Protein AF-A0A914P4E9-F1 (afdb_monomer_lite)

Secondary structure (DSSP, 8-state):
--------------SSHHHHHHHHHHHHHHT-----HHHHHHHHHHHHHHHHHHHHHHHHHHHHTTS-HHHHHHHHHHHHH--SHHHHHHHHHHHHTT--------S---GGG--

Organism: Meloidogyne incognita (NCBI:txid6306)

Foldseek 3Di:
DDDDDDDDDDDDDDPPVVVVVVVVVVCVVVVPDPQDPVNVVVVVQVVVFVVLLVVLVVLCVVLCVPDDPLLVVVLVVQCVPDPGSVSSVVSSVCSVVVVRPSDDPDDDPPVVPPD

Sequence (115 aa):
MQKRTSSLKKSNDHPTIQKEDRKAEFYRKVQNIPIQNDHALQLYQHWAEQAFSNLFAVIANQRLRHFSKSVNYEFGECSKRASTVPLHAKCISTLILGKFNGRTFIETVNFSNFI

pLDDT: mean 77.97, std 19.39, range [34.44, 96.19]

Radius of gyration: 29.9 Å; chains: 1; bounding box: 37×39×105 Å

Structure (mmCIF, N/CA/C/O backbone):
data_AF-A0A914P4E9-F1
#
_entry.id   AF-A0A914P4E9-F1
#
loop_
_atom_site.group_PDB
_atom_site.id
_atom_site.type_symbol
_atom_site.label_atom_id
_atom_site.label_alt_id
_atom_site.label_comp_id
_atom_site.label_asym_id
_atom_site.label_entity_id
_atom_site.label_seq_id
_atom_site.pdbx_PDB_ins_code
_atom_site.Cartn_x
_atom_site.Cartn_y
_atom_site.Cartn_z
_atom_site.occupancy
_atom_site.B_iso_or_equiv
_atom_site.auth_seq_id
_atom_site.auth_comp_id
_atom_site.auth_asym_id
_atom_site.auth_atom_id
_atom_site.pdbx_PDB_model_num
ATOM 1 N N . MET A 1 1 ? -14.225 20.668 -81.401 1.00 34.44 1 MET A N 1
ATOM 2 C CA . MET A 1 1 ? -12.808 20.354 -81.700 1.00 34.44 1 MET A CA 1
ATOM 3 C C . MET A 1 1 ? -11.940 21.276 -80.845 1.00 34.44 1 MET A C 1
ATOM 5 O O . MET A 1 1 ? -12.135 22.474 -80.930 1.00 34.44 1 MET A O 1
ATOM 9 N N . GLN A 1 2 ? -11.326 20.786 -79.758 1.00 42.78 2 GLN A N 1
ATOM 10 C CA . GLN A 1 2 ? -9.946 20.250 -79.679 1.00 42.78 2 GLN A CA 1
ATOM 11 C C . GLN A 1 2 ? -8.912 21.384 -79.863 1.00 42.78 2 GLN A C 1
ATOM 13 O O . GLN A 1 2 ? -9.006 22.110 -80.834 1.00 42.78 2 GLN A O 1
ATOM 18 N N . LYS A 1 3 ? -7.919 21.659 -79.011 1.00 45.44 3 LYS A N 1
ATOM 19 C CA . LYS A 1 3 ? -7.150 20.916 -77.997 1.00 45.44 3 LYS A CA 1
ATOM 20 C C . LYS A 1 3 ? -6.436 22.002 -77.162 1.00 45.44 3 LYS A C 1
ATOM 22 O O . LYS A 1 3 ? -5.960 22.969 -77.753 1.00 45.44 3 LYS A O 1
ATOM 27 N N . ARG A 1 4 ? -6.268 21.852 -75.846 1.00 38.00 4 ARG A N 1
ATOM 28 C CA . ARG A 1 4 ? -5.134 22.497 -75.162 1.00 38.00 4 ARG A CA 1
ATOM 29 C C . ARG A 1 4 ? -4.528 21.545 -74.142 1.00 38.00 4 ARG A C 1
ATOM 31 O O . ARG A 1 4 ? -5.220 20.856 -73.404 1.00 38.00 4 ARG A O 1
ATOM 38 N N . THR A 1 5 ? -3.222 21.445 -74.270 1.00 44.50 5 THR A N 1
ATOM 39 C CA . THR A 1 5 ? -2.300 20.447 -73.758 1.00 44.50 5 THR A CA 1
ATOM 40 C C . THR A 1 5 ? -1.923 20.701 -72.302 1.00 44.50 5 THR A C 1
ATOM 42 O O . THR A 1 5 ? -1.734 21.842 -71.897 1.00 44.50 5 THR A O 1
ATOM 45 N N . SER A 1 6 ? -1.803 19.595 -71.566 1.00 50.91 6 SER A N 1
ATOM 46 C CA . SER A 1 6 ? -0.907 19.312 -70.434 1.00 50.91 6 SER A CA 1
ATOM 47 C C . SER A 1 6 ? -0.072 20.457 -69.839 1.00 50.91 6 SER A C 1
ATOM 49 O O . SER A 1 6 ? 0.814 20.982 -70.510 1.00 50.91 6 SER A O 1
ATOM 51 N N . SER A 1 7 ? -0.177 20.651 -68.520 1.00 35.28 7 SER A N 1
ATOM 52 C CA . SER A 1 7 ? 1.014 20.637 -67.658 1.00 35.28 7 SER A CA 1
ATOM 53 C C . SER A 1 7 ? 0.650 20.372 -66.192 1.00 35.28 7 SER A C 1
ATOM 55 O O . SER A 1 7 ? -0.198 21.046 -65.614 1.00 35.28 7 SER A O 1
ATOM 57 N N . LEU A 1 8 ? 1.296 19.356 -65.617 1.00 48.25 8 LEU A N 1
ATOM 58 C CA . LEU A 1 8 ? 1.405 19.094 -64.180 1.00 48.25 8 LEU A CA 1
ATOM 59 C C . LEU A 1 8 ? 2.204 20.205 -63.471 1.00 48.25 8 LEU A C 1
ATOM 61 O O . LEU A 1 8 ? 3.010 20.865 -64.121 1.00 48.25 8 LEU A O 1
ATOM 65 N N . LYS A 1 9 ? 2.105 20.203 -62.124 1.00 42.97 9 LYS A N 1
ATOM 66 C CA . LYS A 1 9 ? 2.985 20.794 -61.074 1.00 42.97 9 LYS A CA 1
ATOM 67 C C . LYS A 1 9 ? 2.480 22.118 -60.467 1.00 42.97 9 LYS A C 1
ATOM 69 O O . LYS A 1 9 ? 2.120 23.022 -61.196 1.00 42.97 9 LYS A O 1
ATOM 74 N N . LYS A 1 10 ? 2.485 22.330 -59.143 1.00 37.12 10 LYS A N 1
ATOM 75 C CA . LYS A 1 10 ? 2.992 21.559 -57.987 1.00 37.12 10 LYS A CA 1
ATOM 76 C C . LYS A 1 10 ? 2.475 22.227 -56.701 1.00 37.12 10 LYS A C 1
ATOM 78 O O . LYS A 1 10 ? 2.443 23.446 -56.647 1.00 37.12 10 LYS A O 1
ATOM 83 N N . SER A 1 11 ? 2.176 21.400 -55.695 1.00 48.25 11 SER A N 1
ATOM 84 C CA . SER A 1 11 ? 2.389 21.613 -54.251 1.00 48.25 11 SER A CA 1
ATOM 85 C C . SER A 1 11 ? 2.111 22.999 -53.676 1.00 48.25 11 SER A C 1
ATOM 87 O O . SER A 1 11 ? 2.970 23.868 -53.750 1.00 48.25 11 SER A O 1
ATOM 89 N N . ASN A 1 12 ? 1.032 23.103 -52.909 1.00 48.09 12 ASN A N 1
ATOM 90 C CA . ASN A 1 12 ? 1.022 23.929 -51.709 1.00 48.09 12 ASN A CA 1
ATOM 91 C C . ASN A 1 12 ? 0.300 23.150 -50.615 1.00 48.09 12 ASN A C 1
ATOM 93 O O . ASN A 1 12 ? -0.888 23.349 -50.398 1.00 48.09 12 ASN A O 1
ATOM 97 N N . ASP A 1 13 ? 1.025 22.245 -49.958 1.00 52.00 13 ASP A N 1
ATOM 98 C CA . ASP A 1 13 ? 0.611 21.764 -48.650 1.00 52.00 13 ASP A CA 1
ATOM 99 C C . ASP A 1 13 ? 1.815 21.661 -47.702 1.00 52.00 13 ASP A C 1
ATOM 101 O O . ASP A 1 13 ? 2.826 21.023 -47.993 1.00 52.00 13 ASP A O 1
ATOM 105 N N . HIS A 1 14 ? 1.627 22.289 -46.542 1.00 48.94 14 HIS A N 1
ATOM 106 C CA . HIS A 1 14 ? 2.068 21.827 -45.228 1.00 48.94 14 HIS A CA 1
ATOM 107 C C . HIS A 1 14 ? 3.504 22.104 -44.696 1.00 48.94 14 HIS A C 1
ATOM 109 O O . HIS A 1 14 ? 4.420 21.297 -44.851 1.00 48.94 14 HIS A O 1
ATOM 115 N N . PRO A 1 15 ? 3.679 23.178 -43.887 1.00 52.88 15 PRO A N 1
ATOM 116 C CA . PRO A 1 15 ? 4.841 23.384 -43.005 1.00 52.88 15 PRO A CA 1
ATOM 117 C C . PRO A 1 15 ? 4.857 22.499 -41.735 1.00 52.88 15 PRO A C 1
ATOM 119 O O . PRO A 1 15 ? 5.820 22.539 -40.967 1.00 52.88 15 PRO A O 1
ATOM 122 N N . THR A 1 16 ? 3.794 21.739 -41.465 1.00 55.91 16 THR A N 1
ATOM 123 C CA . THR A 1 16 ? 3.553 21.034 -40.187 1.00 55.91 16 THR A CA 1
ATOM 124 C C . THR A 1 16 ? 4.079 19.595 -40.160 1.00 55.91 16 THR A C 1
ATOM 126 O O . THR A 1 16 ? 4.676 19.213 -39.155 1.00 55.91 16 THR A O 1
ATOM 129 N N . ILE A 1 17 ? 4.000 18.844 -41.271 1.00 59.66 17 ILE A N 1
ATOM 130 C CA . ILE A 1 17 ? 4.462 17.435 -41.350 1.00 59.66 17 ILE A CA 1
ATOM 131 C C . ILE A 1 17 ? 5.944 17.293 -40.977 1.00 59.66 17 ILE A C 1
ATOM 133 O O . ILE A 1 17 ? 6.307 16.493 -40.120 1.00 59.66 17 ILE A O 1
ATOM 137 N N . GLN A 1 18 ? 6.818 18.149 -41.518 1.00 63.09 18 GLN A N 1
ATOM 138 C CA . GLN A 1 18 ? 8.265 18.021 -41.285 1.00 63.09 18 GLN A CA 1
ATOM 139 C C . GLN A 1 18 ? 8.690 18.231 -39.823 1.00 63.09 18 GLN A C 1
ATOM 141 O O . GLN A 1 18 ? 9.784 17.829 -39.422 1.00 63.09 18 GLN A O 1
ATOM 146 N N . LYS A 1 19 ? 7.878 18.928 -39.024 1.00 71.56 19 LYS A N 1
ATOM 147 C CA . LYS A 1 19 ? 8.184 19.204 -37.614 1.00 71.56 19 LYS A CA 1
ATOM 148 C C . LYS A 1 19 ? 7.771 18.031 -36.725 1.00 71.56 19 LYS A C 1
ATOM 150 O O . LYS A 1 19 ? 8.436 17.770 -35.723 1.00 71.56 19 LYS A O 1
ATOM 155 N N . GLU A 1 20 ? 6.702 17.342 -37.104 1.00 76.19 20 GLU A N 1
ATOM 156 C CA . GLU A 1 20 ? 6.195 16.149 -36.430 1.00 76.19 20 GLU A CA 1
ATOM 157 C C . GLU A 1 20 ? 7.091 14.940 -36.702 1.00 76.19 20 GLU A C 1
ATOM 159 O O . GLU A 1 20 ? 7.472 14.258 -35.752 1.00 76.19 20 GLU A O 1
ATOM 164 N N . ASP A 1 21 ? 7.567 14.767 -37.937 1.00 79.62 21 ASP A N 1
ATOM 165 C CA . ASP A 1 21 ? 8.486 13.678 -38.299 1.00 79.62 21 ASP A CA 1
ATOM 166 C C . ASP A 1 21 ? 9.815 13.755 -37.534 1.00 79.62 21 ASP A C 1
ATOM 168 O O . ASP A 1 21 ? 10.288 12.763 -36.978 1.00 79.62 21 ASP A O 1
ATOM 172 N N . ARG A 1 22 ? 10.399 14.957 -37.417 1.00 81.88 22 ARG A N 1
ATOM 173 C CA . ARG A 1 22 ? 11.636 15.162 -36.642 1.00 81.88 22 ARG A CA 1
ATOM 174 C C . ARG A 1 22 ? 11.442 14.914 -35.149 1.00 81.88 22 ARG A C 1
ATOM 176 O O . ARG A 1 22 ? 12.351 14.413 -34.490 1.00 81.88 22 ARG A O 1
ATOM 183 N N . LYS A 1 23 ? 10.270 15.262 -34.605 1.00 84.56 23 LYS A N 1
ATOM 18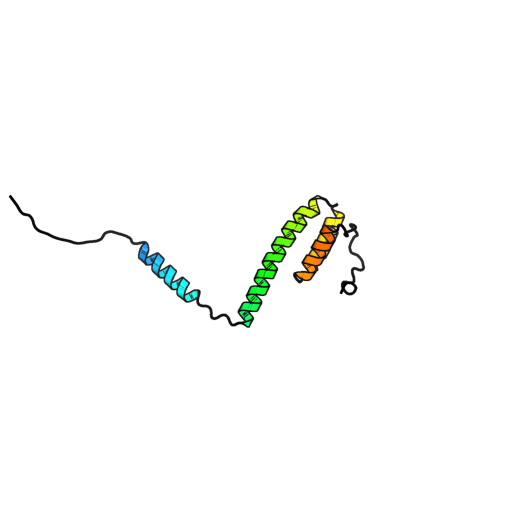4 C CA . LYS A 1 23 ? 9.919 14.932 -33.219 1.00 84.56 23 LYS A CA 1
ATOM 185 C C . LYS A 1 23 ? 9.791 13.422 -33.048 1.00 84.56 23 LYS A C 1
ATOM 187 O O . LYS A 1 23 ? 10.396 12.878 -32.132 1.00 84.56 23 LYS A O 1
ATOM 192 N N . ALA A 1 24 ? 9.062 12.748 -33.933 1.00 81.94 24 ALA A N 1
ATOM 193 C CA . ALA A 1 24 ? 8.885 11.301 -33.884 1.00 81.94 24 ALA A CA 1
ATOM 194 C C . ALA A 1 24 ? 10.229 10.560 -33.979 1.00 81.94 24 ALA A C 1
ATOM 196 O O . ALA A 1 24 ? 10.479 9.631 -33.213 1.00 81.94 24 ALA A O 1
ATOM 197 N N . GLU A 1 25 ? 11.135 11.011 -34.851 1.00 84.25 25 GLU A N 1
ATOM 198 C CA . GLU A 1 25 ? 12.480 10.444 -34.968 1.00 84.25 25 GLU A CA 1
ATOM 199 C C . GLU A 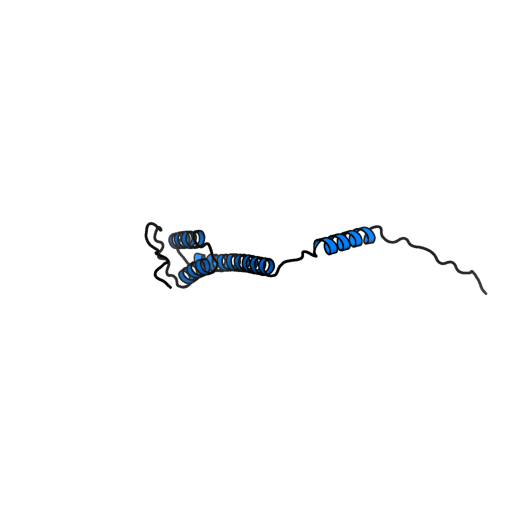1 25 ? 13.331 10.685 -33.713 1.00 84.25 25 GLU A C 1
ATOM 201 O O . GLU A 1 25 ? 14.021 9.772 -33.252 1.00 84.25 25 GLU A O 1
ATOM 206 N N . PHE A 1 26 ? 13.262 11.884 -33.126 1.00 83.81 26 PHE A N 1
ATOM 207 C CA . PHE A 1 26 ? 13.933 12.184 -31.863 1.00 83.81 26 PHE A CA 1
ATOM 208 C C . PHE A 1 26 ? 13.445 11.255 -30.746 1.00 83.81 26 PHE A C 1
ATOM 210 O O . PHE A 1 26 ? 14.267 10.593 -30.115 1.00 83.81 26 PHE A O 1
ATOM 217 N N . TYR A 1 27 ? 12.126 11.133 -30.560 1.00 79.56 27 TYR A N 1
ATOM 218 C CA . TYR A 1 27 ? 11.537 10.242 -29.555 1.00 79.56 27 TYR A CA 1
ATOM 219 C C . TYR A 1 27 ? 11.912 8.780 -29.790 1.00 79.56 27 TYR A C 1
ATOM 221 O O . TYR A 1 27 ? 12.310 8.100 -28.850 1.00 79.56 27 TYR A O 1
ATOM 229 N N . ARG A 1 28 ? 11.908 8.317 -31.043 1.00 77.75 28 ARG A N 1
ATOM 230 C CA . ARG A 1 28 ? 12.347 6.961 -31.393 1.00 77.75 28 ARG A CA 1
ATOM 231 C C . ARG A 1 28 ? 13.808 6.698 -31.013 1.00 77.75 28 ARG A C 1
ATOM 233 O O . ARG A 1 28 ? 14.121 5.599 -30.564 1.00 77.75 28 ARG A O 1
ATOM 240 N N . LYS A 1 29 ? 14.698 7.685 -31.177 1.00 76.25 29 LYS A N 1
ATOM 241 C CA . LYS A 1 29 ? 16.113 7.571 -30.780 1.00 76.25 29 LYS A CA 1
ATOM 242 C C . LYS A 1 29 ? 16.288 7.572 -29.261 1.00 76.25 29 LYS A C 1
ATOM 244 O O . LYS A 1 29 ? 17.080 6.782 -28.762 1.00 76.25 29 LYS A O 1
ATOM 249 N N . VAL A 1 30 ? 15.548 8.406 -28.526 1.00 77.12 30 VAL A N 1
ATOM 250 C CA . VAL A 1 30 ? 15.674 8.482 -27.055 1.00 77.12 30 VAL A CA 1
ATOM 251 C C . VAL A 1 30 ? 14.911 7.384 -26.306 1.00 77.12 30 VAL A C 1
ATOM 253 O O . VAL A 1 30 ? 15.204 7.130 -25.145 1.00 77.12 30 VAL A O 1
ATOM 256 N N . GLN A 1 31 ? 13.956 6.709 -26.952 1.00 70.31 31 GLN A N 1
ATOM 257 C CA . GLN A 1 31 ? 13.166 5.633 -26.344 1.00 70.31 31 GLN A CA 1
ATOM 258 C C . GLN A 1 31 ? 13.900 4.282 -26.316 1.00 70.31 31 GLN A C 1
ATOM 260 O O . GLN A 1 31 ? 13.486 3.376 -25.595 1.00 70.31 31 GLN A O 1
ATOM 265 N N . ASN A 1 32 ? 14.999 4.130 -27.062 1.00 68.31 32 ASN A N 1
ATOM 266 C CA . ASN A 1 32 ? 15.776 2.894 -27.074 1.00 68.31 32 ASN A CA 1
ATOM 267 C C . ASN A 1 32 ? 16.810 2.893 -25.936 1.00 68.31 32 ASN A C 1
ATOM 269 O O . ASN A 1 32 ? 18.004 3.092 -26.153 1.00 68.31 32 ASN A O 1
ATOM 273 N N . ILE A 1 33 ? 16.325 2.723 -24.706 1.00 72.50 33 ILE A N 1
ATOM 274 C CA . ILE A 1 33 ? 17.162 2.611 -23.508 1.00 72.50 33 ILE A CA 1
ATOM 275 C C . ILE A 1 33 ? 17.483 1.122 -23.313 1.00 72.50 33 ILE A C 1
ATOM 277 O O . ILE A 1 33 ? 16.556 0.344 -23.085 1.00 72.50 33 ILE A O 1
ATOM 281 N N . PRO A 1 34 ? 18.752 0.685 -23.406 1.00 74.06 34 PRO A N 1
ATOM 282 C CA . PRO A 1 34 ? 19.110 -0.699 -23.121 1.00 74.06 34 PRO A CA 1
ATOM 283 C C . PRO A 1 34 ? 18.967 -0.958 -21.615 1.00 74.06 34 PRO A C 1
ATOM 285 O O . PRO A 1 34 ? 19.853 -0.633 -20.827 1.00 74.06 34 PRO A O 1
ATOM 288 N N . ILE A 1 35 ? 17.824 -1.511 -21.206 1.00 75.62 35 ILE A N 1
ATOM 289 C CA . ILE A 1 35 ? 17.552 -1.890 -19.817 1.00 75.62 35 ILE A CA 1
ATOM 290 C C . ILE A 1 35 ? 18.135 -3.289 -19.583 1.00 75.62 35 ILE A C 1
ATOM 292 O O . ILE A 1 35 ? 17.762 -4.240 -20.269 1.00 75.62 35 ILE A O 1
ATOM 296 N N . GLN A 1 36 ? 19.052 -3.421 -18.622 1.00 84.19 36 GLN A N 1
ATOM 297 C CA . GLN A 1 36 ? 19.530 -4.732 -18.173 1.00 84.19 36 GLN A CA 1
ATOM 298 C C . GLN A 1 36 ? 18.428 -5.474 -17.396 1.00 84.19 36 GLN A C 1
ATOM 300 O O . GLN A 1 36 ? 17.528 -4.856 -16.830 1.00 84.19 36 GLN A O 1
ATOM 305 N N . ASN A 1 37 ? 18.467 -6.810 -17.376 1.00 84.56 37 ASN A N 1
ATOM 306 C CA . ASN A 1 37 ? 17.393 -7.626 -16.788 1.00 84.56 37 ASN A CA 1
ATOM 307 C C . ASN A 1 37 ? 17.124 -7.309 -15.302 1.00 84.56 37 ASN A C 1
ATOM 309 O O . ASN A 1 37 ? 15.979 -7.350 -14.857 1.00 84.56 37 ASN A O 1
ATOM 313 N N . ASP A 1 38 ? 18.161 -6.971 -14.538 1.00 86.12 38 ASP A N 1
ATOM 314 C CA . ASP A 1 38 ? 18.072 -6.554 -13.136 1.00 86.12 38 ASP A CA 1
ATOM 315 C C . ASP A 1 38 ? 17.390 -5.185 -12.982 1.00 86.12 38 ASP A C 1
ATOM 317 O O . ASP A 1 38 ? 16.516 -5.016 -12.132 1.00 86.12 38 ASP A O 1
ATOM 321 N N . HIS A 1 39 ? 17.720 -4.225 -13.847 1.00 86.94 39 HIS A N 1
ATOM 322 C CA . HIS A 1 39 ? 17.068 -2.917 -13.891 1.00 86.94 39 HIS A CA 1
ATOM 323 C C . HIS A 1 39 ? 15.596 -3.030 -14.302 1.00 86.94 39 HIS A C 1
ATOM 325 O O . HIS A 1 39 ? 14.748 -2.325 -13.756 1.00 86.94 39 HIS A O 1
ATOM 331 N N . ALA A 1 40 ? 15.268 -3.945 -15.220 1.00 87.88 40 ALA A N 1
ATOM 332 C CA . ALA A 1 40 ? 13.886 -4.221 -15.605 1.00 87.88 40 ALA A CA 1
ATOM 333 C C . ALA A 1 40 ? 13.079 -4.789 -14.427 1.00 87.88 40 ALA A C 1
ATOM 335 O O . ALA A 1 40 ? 11.933 -4.388 -14.214 1.00 87.88 40 ALA A O 1
ATOM 336 N N . LEU A 1 41 ? 13.686 -5.675 -13.631 1.00 91.62 41 LEU A N 1
ATOM 337 C CA . LEU A 1 41 ? 13.057 -6.237 -12.437 1.00 91.62 41 LEU A CA 1
ATOM 338 C C . LEU A 1 41 ? 12.820 -5.176 -11.355 1.00 91.62 41 LEU A C 1
ATOM 340 O O . LEU A 1 41 ? 11.719 -5.109 -10.813 1.00 91.62 41 LEU A O 1
ATOM 344 N N . GLN A 1 42 ? 13.813 -4.332 -11.069 1.00 90.81 42 GLN A N 1
ATOM 345 C CA . GLN A 1 42 ? 13.668 -3.234 -10.104 1.00 90.81 42 GLN A CA 1
ATOM 346 C C . GLN A 1 42 ? 12.578 -2.255 -10.540 1.00 90.81 42 GLN A C 1
ATOM 348 O O . GLN A 1 42 ? 11.728 -1.862 -9.745 1.00 90.81 42 GLN A O 1
ATOM 353 N N . LEU A 1 43 ? 12.556 -1.906 -11.829 1.00 91.69 43 LEU A N 1
ATOM 354 C CA . LEU A 1 43 ? 11.526 -1.042 -12.386 1.00 91.69 43 LEU A CA 1
ATOM 355 C C . LEU A 1 43 ? 10.136 -1.666 -12.218 1.00 91.69 43 LEU A C 1
ATOM 357 O O . LEU A 1 43 ? 9.221 -1.001 -11.739 1.00 91.69 43 LEU A O 1
ATOM 361 N N . TYR A 1 44 ? 9.984 -2.947 -12.560 1.00 91.50 44 TYR A N 1
ATOM 362 C CA . TYR A 1 44 ? 8.734 -3.676 -12.358 1.00 91.50 44 TYR A CA 1
ATOM 363 C C . TYR A 1 44 ? 8.290 -3.662 -10.889 1.00 91.50 44 TYR A C 1
ATOM 365 O O . TYR A 1 44 ? 7.131 -3.357 -10.606 1.00 91.50 44 TYR A O 1
ATOM 373 N N . GLN A 1 45 ? 9.206 -3.943 -9.958 1.00 91.75 45 GLN A N 1
ATOM 374 C CA . GLN A 1 45 ? 8.925 -3.905 -8.523 1.00 91.75 45 GLN A CA 1
ATOM 375 C C . GLN A 1 45 ? 8.440 -2.519 -8.090 1.00 91.75 45 GLN A C 1
ATOM 377 O O . GLN A 1 45 ? 7.381 -2.419 -7.479 1.00 91.75 45 GLN A O 1
ATOM 382 N N . HIS A 1 46 ? 9.128 -1.449 -8.488 1.00 91.69 46 HIS A N 1
ATOM 383 C CA . HIS A 1 46 ? 8.727 -0.085 -8.146 1.00 91.69 46 HIS A CA 1
ATOM 384 C C . HIS A 1 46 ? 7.343 0.292 -8.680 1.00 91.69 46 HIS A C 1
ATOM 386 O O . HIS A 1 46 ? 6.528 0.851 -7.945 1.00 91.69 46 HIS A O 1
ATOM 392 N N . TRP A 1 47 ? 7.042 -0.031 -9.940 1.00 93.19 47 TRP A N 1
ATOM 393 C CA . TRP A 1 47 ? 5.718 0.241 -10.504 1.00 93.19 47 TRP A CA 1
ATOM 394 C C . TRP A 1 47 ? 4.621 -0.560 -9.802 1.00 93.19 47 TRP A C 1
ATOM 396 O O . TRP A 1 47 ? 3.542 -0.023 -9.538 1.00 93.19 47 TRP A O 1
ATOM 406 N N . ALA A 1 48 ? 4.893 -1.818 -9.452 1.00 93.56 48 ALA A N 1
ATOM 407 C CA . ALA A 1 48 ? 3.966 -2.627 -8.673 1.00 93.56 48 ALA A CA 1
ATOM 408 C C . ALA A 1 48 ? 3.726 -2.016 -7.281 1.00 93.56 48 ALA A C 1
ATOM 410 O O . ALA A 1 48 ? 2.576 -1.850 -6.872 1.00 93.56 48 ALA A O 1
ATOM 411 N N . GLU A 1 49 ? 4.784 -1.615 -6.573 1.00 90.75 49 GLU A N 1
ATOM 412 C CA . GLU A 1 49 ? 4.690 -0.969 -5.259 1.00 90.75 49 GLU A CA 1
ATOM 413 C C . GLU A 1 49 ? 3.858 0.317 -5.296 1.00 90.75 49 GLU A C 1
ATOM 415 O O . GLU A 1 49 ? 2.996 0.525 -4.435 1.00 90.75 49 GLU A O 1
ATOM 420 N N . GLN A 1 50 ? 4.046 1.151 -6.319 1.00 91.81 50 GLN A N 1
ATOM 421 C CA . GLN A 1 50 ? 3.257 2.367 -6.522 1.00 91.81 50 GLN A CA 1
ATOM 422 C C . GLN A 1 50 ? 1.780 2.060 -6.795 1.00 91.81 50 GLN A C 1
ATOM 424 O O . GLN A 1 50 ? 0.895 2.666 -6.184 1.00 91.81 50 GLN A O 1
ATOM 429 N N . ALA A 1 51 ? 1.501 1.099 -7.680 1.00 95.25 51 ALA A N 1
ATOM 430 C CA . ALA A 1 51 ? 0.136 0.697 -8.006 1.00 95.25 51 ALA A CA 1
ATOM 431 C C . ALA A 1 51 ? -0.611 0.177 -6.767 1.00 95.25 51 ALA A C 1
ATOM 433 O O . ALA A 1 51 ? -1.738 0.603 -6.498 1.00 95.25 51 ALA A O 1
ATOM 434 N N . PHE A 1 52 ? 0.029 -0.685 -5.971 1.00 94.31 52 PHE A N 1
ATOM 435 C CA . PHE A 1 52 ? -0.565 -1.209 -4.741 1.00 94.31 52 PHE A CA 1
ATOM 436 C C . PHE A 1 52 ? -0.752 -0.133 -3.676 1.00 94.31 52 PHE A C 1
ATOM 438 O O . PHE A 1 52 ? -1.806 -0.095 -3.045 1.00 94.31 52 PHE A O 1
ATOM 445 N N . SER A 1 53 ? 0.210 0.775 -3.508 1.00 89.25 53 SER A N 1
ATOM 446 C CA . SER A 1 53 ? 0.093 1.880 -2.547 1.00 89.25 53 SER A CA 1
ATOM 447 C C . SER A 1 53 ? -1.133 2.750 -2.839 1.00 89.25 53 SER A C 1
ATOM 449 O O . SER A 1 53 ? -1.908 3.066 -1.933 1.00 89.25 53 SER A O 1
ATOM 451 N N . ASN A 1 54 ? -1.372 3.058 -4.118 1.00 91.81 54 ASN A N 1
ATOM 452 C CA . ASN A 1 54 ? -2.557 3.800 -4.548 1.00 91.81 54 ASN A CA 1
ATOM 453 C C . ASN A 1 54 ? -3.853 3.015 -4.300 1.00 91.81 54 ASN A C 1
ATOM 455 O O . ASN A 1 54 ? -4.814 3.560 -3.753 1.00 91.81 54 ASN A O 1
ATOM 459 N N . LEU A 1 55 ? -3.881 1.727 -4.656 1.00 95.56 55 LEU A N 1
ATOM 460 C CA . LEU A 1 55 ? -5.039 0.861 -4.421 1.00 95.56 55 LEU A CA 1
ATOM 461 C C . LEU A 1 55 ? -5.391 0.776 -2.928 1.00 95.56 55 LEU A C 1
ATOM 463 O O . LEU A 1 55 ? -6.549 0.940 -2.542 1.00 95.56 55 LEU A O 1
ATOM 467 N N . PHE A 1 56 ? -4.390 0.555 -2.078 1.00 94.62 56 PHE A N 1
ATOM 468 C CA . PHE A 1 56 ? -4.564 0.474 -0.632 1.00 94.62 56 PHE A CA 1
ATOM 469 C C . PHE A 1 56 ? -5.080 1.783 -0.042 1.00 94.62 56 PHE A C 1
ATOM 471 O O . PHE A 1 56 ? -5.96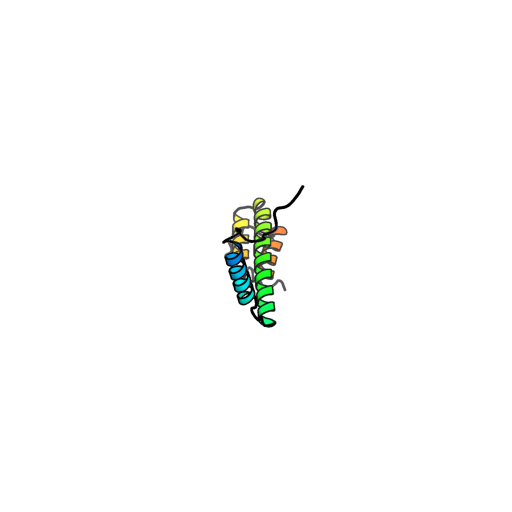4 1.742 0.813 1.00 94.62 56 PHE A O 1
ATOM 478 N N . ALA A 1 57 ? -4.611 2.935 -0.527 1.00 92.50 57 ALA A N 1
ATOM 479 C CA . ALA A 1 57 ? -5.125 4.231 -0.097 1.00 92.50 57 ALA A CA 1
ATOM 480 C C . ALA A 1 57 ? -6.623 4.391 -0.413 1.00 92.50 57 ALA A C 1
ATOM 482 O O . ALA A 1 57 ? -7.387 4.854 0.437 1.00 92.50 57 ALA A O 1
ATOM 483 N N . VAL A 1 58 ? -7.073 3.965 -1.599 1.00 96.19 58 VAL A N 1
ATOM 484 C CA . VAL A 1 58 ? -8.499 4.001 -1.973 1.00 96.19 58 VAL A CA 1
ATOM 485 C C . VAL A 1 58 ? -9.329 3.095 -1.060 1.00 96.19 58 VAL A C 1
ATOM 487 O O . VAL A 1 58 ? -10.322 3.551 -0.487 1.00 96.19 58 VAL A O 1
ATOM 490 N N . ILE A 1 59 ? -8.899 1.844 -0.869 1.00 95.62 59 ILE A N 1
ATOM 491 C CA . ILE A 1 59 ? -9.591 0.871 -0.008 1.00 95.62 59 ILE A CA 1
ATOM 492 C C . ILE A 1 59 ? -9.664 1.378 1.438 1.00 95.62 59 ILE A C 1
ATOM 494 O O . ILE A 1 59 ? -10.729 1.337 2.061 1.00 95.62 59 ILE A O 1
ATOM 498 N N . ALA A 1 60 ? -8.555 1.899 1.969 1.00 95.06 60 ALA A N 1
ATOM 499 C CA . ALA A 1 60 ? -8.506 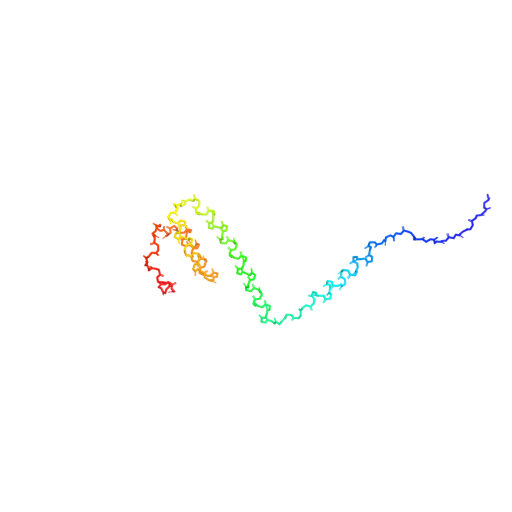2.482 3.303 1.00 95.06 60 ALA A CA 1
ATOM 500 C C . ALA A 1 60 ? -9.502 3.632 3.438 1.00 95.06 60 ALA A C 1
ATOM 502 O O . ALA A 1 60 ? -10.351 3.605 4.323 1.00 95.06 60 ALA A O 1
ATOM 503 N N . ASN A 1 61 ? -9.458 4.607 2.529 1.00 94.88 61 ASN A N 1
ATOM 504 C CA . ASN A 1 61 ? -10.336 5.774 2.572 1.00 94.88 61 ASN A CA 1
ATOM 505 C C . ASN A 1 61 ? -11.819 5.403 2.498 1.00 94.88 61 ASN A C 1
ATOM 507 O O . ASN A 1 61 ? -12.645 6.056 3.136 1.00 94.88 61 ASN A O 1
ATOM 511 N N . GLN A 1 62 ? -12.173 4.358 1.748 1.00 95.50 62 GLN A N 1
ATOM 512 C CA . GLN A 1 62 ? -13.539 3.844 1.726 1.00 95.50 62 GLN A CA 1
ATOM 513 C C . GLN A 1 62 ? -13.929 3.246 3.082 1.00 95.50 62 GLN A C 1
ATOM 515 O O . GLN A 1 62 ? -15.013 3.526 3.593 1.00 95.50 62 GLN A O 1
ATOM 520 N N . ARG A 1 63 ? -13.043 2.451 3.689 1.00 94.25 63 ARG A N 1
ATOM 521 C CA . ARG A 1 63 ? -13.323 1.737 4.939 1.00 94.25 63 ARG A CA 1
ATOM 522 C C . ARG A 1 63 ? -13.324 2.654 6.166 1.00 94.25 63 ARG A C 1
ATOM 524 O O . ARG A 1 63 ? -14.216 2.531 7.000 1.00 94.25 63 ARG A O 1
ATOM 531 N N . LEU A 1 64 ? -12.390 3.601 6.253 1.00 94.56 64 LEU A N 1
ATOM 532 C CA . LEU A 1 64 ? -12.213 4.535 7.378 1.00 94.56 64 LEU A CA 1
ATOM 533 C C . LEU A 1 64 ? -13.417 5.459 7.610 1.00 94.56 64 LEU A C 1
ATOM 535 O O . LEU A 1 64 ? -13.612 5.945 8.720 1.00 94.56 64 LEU A O 1
ATOM 539 N N . ARG A 1 65 ? -14.269 5.672 6.597 1.00 94.25 65 ARG A N 1
ATOM 540 C CA . ARG A 1 65 ? -15.531 6.424 6.744 1.00 94.25 65 ARG A CA 1
ATOM 541 C C . ARG A 1 65 ? -16.491 5.795 7.755 1.00 94.25 65 ARG A C 1
ATOM 543 O O . ARG A 1 65 ? -17.358 6.490 8.272 1.00 94.25 65 ARG A O 1
ATOM 550 N N . HIS A 1 66 ? -16.342 4.499 8.022 1.00 93.94 66 HIS A N 1
ATOM 551 C CA . HIS A 1 66 ? -17.181 3.746 8.953 1.00 93.94 66 HIS A CA 1
ATOM 552 C C . HIS A 1 66 ? -16.570 3.607 10.352 1.00 93.94 66 HIS A C 1
ATOM 554 O O . HIS A 1 66 ? -17.188 2.999 11.223 1.00 93.94 66 HIS A O 1
ATOM 560 N N . PHE A 1 67 ? -15.370 4.144 10.574 1.00 92.44 67 PHE A N 1
ATOM 561 C CA . PHE A 1 67 ? -14.654 4.044 11.841 1.00 92.44 67 PHE A CA 1
ATOM 562 C C . PHE A 1 67 ? -14.538 5.403 12.540 1.00 92.44 67 PHE A C 1
ATOM 564 O O . PHE A 1 67 ? -14.732 6.467 11.950 1.00 92.44 67 PHE A O 1
ATOM 571 N N . SER A 1 68 ? -14.236 5.367 13.839 1.00 93.19 68 SER A N 1
ATOM 572 C CA . SER A 1 68 ? -14.004 6.569 14.638 1.00 93.19 68 SER A CA 1
ATOM 573 C C . SER A 1 68 ? -12.706 7.275 14.229 1.00 93.19 68 SER A C 1
ATOM 575 O O . SER A 1 68 ? -11.772 6.676 13.693 1.00 93.19 68 SER A O 1
ATOM 577 N N . LYS A 1 69 ? -12.592 8.564 14.573 1.00 91.44 69 LYS A N 1
ATOM 578 C CA . LYS A 1 69 ? -11.355 9.336 14.355 1.00 91.44 69 LYS A CA 1
ATOM 579 C C . LYS A 1 69 ? -10.129 8.703 15.026 1.00 91.44 69 LYS A C 1
ATOM 581 O O . LYS A 1 69 ? -9.033 8.809 14.487 1.00 91.44 69 LYS A O 1
ATOM 586 N N . SER A 1 70 ? -10.307 8.043 16.173 1.00 89.56 70 SER A N 1
ATOM 587 C CA . SER A 1 70 ? -9.216 7.365 16.880 1.00 89.56 70 SER A CA 1
ATOM 588 C C . SER A 1 70 ? -8.681 6.161 16.102 1.00 89.56 70 SER A C 1
ATOM 590 O O . SER A 1 70 ? -7.469 6.009 15.980 1.00 89.56 70 SER A O 1
ATOM 592 N N . VAL A 1 71 ? -9.561 5.356 15.501 1.00 92.38 71 VAL A N 1
ATOM 593 C CA . VAL A 1 71 ? -9.160 4.264 14.601 1.00 92.38 71 VAL A CA 1
ATOM 594 C C . VAL A 1 71 ? -8.480 4.810 13.347 1.00 92.38 71 VAL A C 1
ATOM 596 O O . VAL A 1 71 ? -7.483 4.247 12.900 1.00 92.38 71 VAL A O 1
ATOM 599 N N . ASN A 1 72 ? -8.953 5.940 12.811 1.00 92.88 72 ASN A N 1
ATOM 600 C CA . ASN A 1 72 ? -8.315 6.568 11.653 1.00 92.88 72 ASN A CA 1
ATOM 601 C C . ASN A 1 72 ? -6.881 7.011 11.950 1.00 92.88 72 ASN A C 1
ATOM 603 O O . ASN A 1 72 ? -5.999 6.833 11.110 1.00 92.88 72 ASN A O 1
ATOM 607 N N . TYR A 1 73 ? -6.641 7.542 13.149 1.00 92.56 73 TYR A N 1
ATOM 608 C CA . TYR A 1 73 ? -5.299 7.884 13.606 1.00 92.56 73 TYR A CA 1
ATOM 609 C C . TYR A 1 73 ? -4.413 6.639 13.764 1.00 92.56 73 TYR A C 1
ATOM 611 O O . TYR A 1 73 ? -3.300 6.608 13.244 1.00 92.56 73 TYR A O 1
ATOM 619 N N . GLU A 1 74 ? -4.920 5.587 14.413 1.00 92.69 74 GLU A N 1
ATOM 620 C CA . GLU A 1 74 ? -4.178 4.336 14.622 1.00 92.69 74 GLU A CA 1
ATOM 621 C C . GLU A 1 74 ? -3.800 3.658 13.291 1.00 92.69 74 GLU A C 1
ATOM 623 O O . GLU A 1 74 ? -2.650 3.253 13.095 1.00 92.69 74 GLU A O 1
ATOM 628 N N . PHE A 1 75 ? -4.733 3.601 12.335 1.00 93.81 75 PHE A N 1
ATOM 629 C CA . PHE A 1 75 ? -4.453 3.128 10.980 1.00 93.81 75 PHE A CA 1
ATOM 630 C C . PHE A 1 75 ? -3.412 4.006 10.272 1.00 93.81 75 PHE A C 1
ATOM 632 O O . PHE A 1 75 ? -2.501 3.476 9.634 1.00 93.81 75 PHE A O 1
ATOM 639 N N . GLY A 1 76 ? -3.529 5.333 10.394 1.00 92.12 76 GLY A N 1
ATOM 640 C CA . GLY A 1 76 ? -2.579 6.283 9.815 1.00 92.12 76 GLY A CA 1
ATOM 641 C C . GLY A 1 76 ? -1.150 6.031 10.292 1.00 92.12 76 GLY A C 1
ATOM 642 O O . GLY A 1 76 ? -0.233 5.967 9.476 1.00 92.12 76 GLY A O 1
ATOM 643 N N . GLU A 1 77 ? -0.966 5.782 11.589 1.00 93.44 77 GLU A N 1
ATOM 644 C CA . GLU A 1 77 ? 0.335 5.426 12.162 1.00 93.44 77 GLU A CA 1
ATOM 645 C C . GLU A 1 77 ? 0.844 4.060 11.675 1.00 93.44 77 GLU A C 1
ATOM 647 O O . GLU A 1 77 ? 2.029 3.930 11.363 1.00 93.44 77 GLU A O 1
ATOM 652 N N . CYS A 1 78 ? -0.031 3.053 11.544 1.00 92.81 78 CYS A N 1
ATOM 653 C CA . CYS A 1 78 ? 0.331 1.763 10.941 1.00 92.81 78 CYS A CA 1
ATOM 654 C C . CYS A 1 78 ? 0.843 1.954 9.507 1.00 92.81 78 CYS A C 1
ATOM 656 O O . CYS A 1 78 ? 1.942 1.518 9.166 1.00 92.81 78 CYS A O 1
ATOM 658 N N . SER A 1 79 ? 0.068 2.663 8.680 1.00 92.50 79 SER A N 1
ATOM 659 C CA . SER A 1 79 ? 0.394 2.898 7.274 1.00 92.50 79 SER A CA 1
ATOM 660 C C . SER A 1 79 ? 1.643 3.761 7.100 1.00 92.50 79 SER A C 1
ATOM 662 O O . SER A 1 79 ? 2.376 3.561 6.143 1.00 92.50 79 SER A O 1
ATOM 664 N N . LYS A 1 80 ? 1.911 4.708 8.005 1.00 91.12 80 LYS A N 1
ATOM 665 C CA . LYS A 1 80 ? 3.097 5.577 7.944 1.00 91.12 80 LYS A CA 1
ATOM 666 C C . LYS A 1 80 ? 4.402 4.824 8.218 1.00 91.12 80 LYS A C 1
ATOM 668 O O . LYS A 1 80 ? 5.446 5.219 7.711 1.00 91.12 80 LYS A O 1
ATOM 673 N N . ARG A 1 81 ? 4.358 3.767 9.035 1.00 90.94 81 ARG A N 1
ATOM 674 C CA . ARG A 1 81 ? 5.536 2.944 9.373 1.00 90.94 81 ARG A CA 1
ATOM 675 C C . ARG A 1 81 ? 5.743 1.766 8.425 1.00 90.94 81 ARG A C 1
ATOM 677 O O . ARG A 1 81 ? 6.807 1.154 8.448 1.00 90.94 81 ARG A O 1
ATOM 684 N N . ALA A 1 82 ? 4.742 1.429 7.619 1.00 91.44 82 ALA A N 1
ATOM 685 C CA . ALA A 1 82 ? 4.863 0.399 6.603 1.00 91.44 82 ALA A CA 1
ATOM 686 C C . ALA A 1 82 ? 5.765 0.898 5.463 1.00 91.44 82 ALA A C 1
ATOM 688 O O . ALA A 1 82 ? 5.430 1.851 4.774 1.00 91.44 82 ALA A O 1
ATOM 689 N N . SER A 1 83 ? 6.918 0.256 5.273 1.00 87.62 83 SER A N 1
ATOM 690 C CA . SER A 1 83 ? 7.872 0.591 4.205 1.00 87.62 83 SER A CA 1
ATOM 691 C C . SER A 1 83 ? 7.766 -0.318 2.980 1.00 87.62 83 SER A C 1
ATOM 693 O O . SER A 1 83 ? 8.414 -0.063 1.972 1.00 87.62 83 SER A O 1
ATOM 695 N N . THR A 1 84 ? 6.975 -1.390 3.061 1.00 88.44 84 THR A N 1
ATOM 696 C CA . THR A 1 84 ? 6.838 -2.393 1.999 1.00 88.44 84 THR A CA 1
ATOM 697 C C . THR A 1 84 ? 5.370 -2.718 1.742 1.00 88.44 84 THR A C 1
ATOM 699 O O . THR A 1 84 ? 4.517 -2.596 2.630 1.00 88.44 84 THR A O 1
ATOM 702 N N . VAL A 1 85 ? 5.062 -3.183 0.529 1.00 90.38 85 VAL A N 1
ATOM 703 C CA . VAL A 1 85 ? 3.702 -3.589 0.128 1.00 90.38 85 VAL A CA 1
ATOM 704 C C . VAL A 1 85 ? 3.078 -4.612 1.090 1.00 90.38 85 VAL A C 1
ATOM 706 O O . VAL A 1 85 ? 1.932 -4.397 1.490 1.00 90.38 85 VAL A O 1
ATOM 709 N N . PRO A 1 86 ? 3.779 -5.676 1.540 1.00 91.69 86 PRO A N 1
ATOM 710 C CA . PRO A 1 86 ? 3.215 -6.616 2.510 1.00 91.69 86 PRO A CA 1
ATOM 711 C C . PRO A 1 86 ? 2.845 -5.968 3.850 1.00 91.69 86 PRO A C 1
ATOM 713 O O . PRO A 1 86 ? 1.808 -6.296 4.430 1.00 91.69 86 PRO A O 1
ATOM 716 N N . LEU A 1 87 ? 3.652 -5.019 4.339 1.00 91.81 87 LEU A N 1
ATOM 717 C CA . LEU A 1 87 ? 3.353 -4.297 5.578 1.00 91.81 87 LEU A CA 1
ATOM 718 C C . LEU A 1 87 ? 2.123 -3.396 5.416 1.00 91.81 87 LEU A C 1
ATOM 720 O O . LEU A 1 87 ? 1.246 -3.403 6.282 1.00 91.81 87 LEU A O 1
ATOM 724 N N . HIS A 1 88 ? 1.999 -2.692 4.286 1.00 92.75 88 HIS A N 1
ATOM 725 C CA . HIS A 1 88 ? 0.787 -1.929 3.981 1.00 92.75 88 HIS A CA 1
ATOM 726 C C . HIS A 1 88 ? -0.444 -2.838 3.891 1.00 92.75 88 HIS A C 1
ATOM 728 O O . HIS A 1 88 ? -1.473 -2.541 4.501 1.00 92.75 88 HIS A O 1
ATOM 734 N N . ALA A 1 89 ? -0.334 -3.980 3.207 1.00 94.94 89 ALA A N 1
ATOM 735 C CA . ALA A 1 89 ? -1.413 -4.957 3.102 1.00 94.94 89 ALA A CA 1
ATOM 736 C C . ALA A 1 89 ? -1.850 -5.480 4.482 1.00 94.94 89 ALA A C 1
ATOM 738 O O . ALA A 1 89 ? -3.045 -5.647 4.730 1.00 94.94 89 ALA A O 1
ATOM 739 N N . LYS A 1 90 ? -0.910 -5.666 5.420 1.00 93.94 90 LYS A N 1
ATOM 740 C CA . LYS A 1 90 ? -1.215 -6.046 6.807 1.00 93.94 90 LYS A CA 1
ATOM 741 C C . LYS A 1 90 ? -2.028 -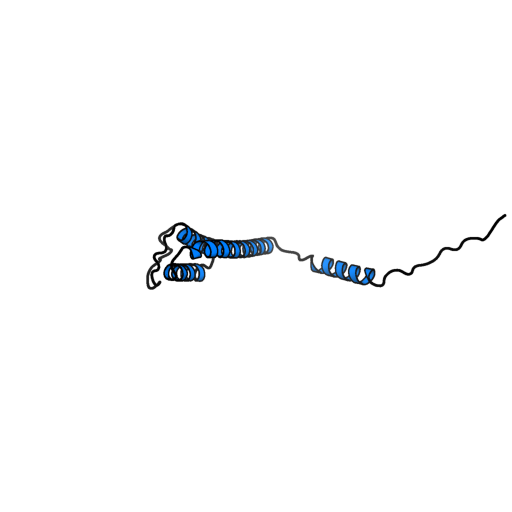4.971 7.536 1.00 93.94 90 LYS A C 1
ATOM 743 O O . LYS A 1 90 ? -3.018 -5.313 8.188 1.00 93.94 90 LYS A O 1
ATOM 748 N N . CYS A 1 91 ? -1.671 -3.691 7.400 1.00 94.19 91 CYS A N 1
ATOM 749 C CA . CYS A 1 91 ? -2.456 -2.588 7.970 1.00 94.19 91 CYS A CA 1
ATOM 750 C C . CYS A 1 91 ? -3.878 -2.552 7.385 1.00 94.19 91 CYS A C 1
ATOM 752 O O . CYS A 1 91 ? -4.851 -2.430 8.129 1.00 94.19 91 CYS A O 1
ATOM 754 N N . ILE A 1 92 ? -4.013 -2.727 6.066 1.00 95.31 92 ILE A N 1
ATOM 755 C CA . ILE A 1 92 ? -5.314 -2.768 5.380 1.00 95.31 92 ILE A CA 1
ATOM 756 C C . ILE A 1 92 ? -6.154 -3.961 5.841 1.00 95.31 92 ILE A C 1
ATOM 758 O O . ILE A 1 92 ? -7.323 -3.792 6.176 1.00 95.31 92 ILE A O 1
ATOM 762 N N . SER A 1 93 ? -5.572 -5.157 5.914 1.00 95.62 93 SER A N 1
ATOM 763 C CA . SER A 1 93 ? -6.261 -6.356 6.404 1.00 95.62 93 SER A CA 1
ATOM 764 C C . SER A 1 93 ? -6.765 -6.160 7.837 1.00 95.62 93 SER A C 1
ATOM 766 O O . SER A 1 93 ? -7.933 -6.408 8.133 1.00 95.62 93 SER A O 1
ATOM 768 N N . THR A 1 94 ? -5.924 -5.598 8.709 1.00 93.81 94 THR A N 1
ATOM 769 C CA . THR A 1 94 ? -6.289 -5.251 10.093 1.00 93.81 94 THR A CA 1
ATOM 770 C C . THR A 1 94 ? -7.468 -4.269 10.139 1.00 93.81 94 THR A C 1
ATOM 772 O O . THR A 1 94 ? -8.387 -4.454 10.940 1.00 93.81 94 THR A O 1
ATOM 775 N N . LEU A 1 95 ? -7.493 -3.277 9.239 1.00 94.19 95 LEU A N 1
ATOM 776 C CA . LEU A 1 95 ? -8.597 -2.322 9.102 1.00 94.19 95 LEU A CA 1
ATOM 777 C C . LEU A 1 95 ? -9.890 -2.987 8.621 1.00 94.19 95 LEU A C 1
ATOM 779 O O . LEU A 1 95 ? -10.959 -2.751 9.183 1.00 94.19 95 LEU A O 1
ATOM 783 N N . ILE A 1 96 ? -9.812 -3.827 7.590 1.00 93.69 96 ILE A N 1
ATOM 784 C CA . ILE A 1 96 ? -10.975 -4.520 7.024 1.00 93.69 96 ILE A CA 1
ATOM 785 C C . ILE A 1 96 ? -11.606 -5.438 8.074 1.00 93.69 96 ILE A C 1
ATOM 787 O O . ILE A 1 96 ? -12.826 -5.404 8.254 1.00 93.69 96 ILE A O 1
ATOM 791 N N . LEU A 1 97 ? -10.770 -6.173 8.811 1.00 93.81 97 LEU A N 1
ATOM 792 C CA . LEU A 1 97 ? -11.173 -7.058 9.903 1.00 93.81 97 LEU A CA 1
ATOM 793 C C . LEU A 1 97 ? -11.632 -6.310 11.168 1.00 93.81 97 LEU A C 1
ATOM 795 O O . LEU A 1 97 ? -12.055 -6.960 12.119 1.00 93.81 97 LEU A O 1
ATOM 799 N N . GLY A 1 98 ? -11.544 -4.974 11.206 1.00 91.00 98 GLY A N 1
ATOM 800 C CA . GLY A 1 98 ? -11.994 -4.162 12.341 1.00 91.00 98 GLY A CA 1
ATOM 801 C C . GLY A 1 98 ? -11.178 -4.371 13.617 1.00 91.00 98 GLY A C 1
ATOM 802 O O . GLY A 1 98 ? -11.714 -4.246 14.710 1.00 91.00 98 GLY A O 1
ATOM 803 N N . LYS A 1 99 ? -9.891 -4.714 13.490 1.00 90.75 99 LYS A N 1
ATOM 804 C CA . LYS A 1 99 ? -9.015 -5.041 14.629 1.00 90.75 99 LYS A CA 1
ATOM 805 C C . LYS A 1 99 ? -8.299 -3.831 15.244 1.00 90.75 99 LYS A C 1
ATOM 807 O O . LYS A 1 99 ? -7.554 -3.996 16.207 1.00 90.75 99 LYS A O 1
ATOM 812 N N . PHE A 1 100 ? -8.511 -2.632 14.704 1.00 88.81 100 PHE A N 1
ATOM 813 C CA . PHE A 1 100 ? -8.053 -1.389 15.324 1.00 88.81 100 PHE A CA 1
ATOM 814 C C . PHE A 1 100 ? -8.993 -0.994 16.463 1.00 88.81 100 PHE A C 1
ATOM 816 O O . PHE A 1 100 ? -10.211 -1.003 16.298 1.00 88.81 100 PHE A O 1
ATOM 823 N N . ASN A 1 101 ? -8.423 -0.630 17.610 1.00 83.56 101 ASN A N 1
ATOM 824 C CA . ASN A 1 101 ? -9.180 -0.337 18.832 1.00 83.56 101 ASN A CA 1
ATOM 825 C C . ASN A 1 101 ? -9.225 1.166 19.157 1.00 83.56 101 ASN A C 1
ATOM 827 O O . ASN A 1 101 ? -9.776 1.560 20.182 1.00 83.56 101 ASN A O 1
ATOM 831 N N . GLY A 1 102 ? -8.622 2.008 18.317 1.00 74.88 102 GLY A N 1
ATOM 832 C CA . GLY A 1 102 ? -8.497 3.445 18.525 1.00 74.88 102 GLY A CA 1
ATOM 833 C C . GLY A 1 102 ? -7.552 3.810 19.669 1.00 74.88 102 GLY A C 1
ATOM 834 O O . GLY A 1 102 ? -7.755 4.844 20.306 1.00 74.88 102 GLY A O 1
ATOM 835 N N . ARG A 1 103 ? -6.554 2.967 19.969 1.00 72.31 103 ARG A N 1
ATOM 836 C CA . ARG A 1 103 ? -5.585 3.244 21.040 1.00 72.31 103 ARG A CA 1
ATOM 837 C C . ARG A 1 103 ? -4.498 4.181 20.520 1.00 72.31 103 ARG A C 1
ATOM 839 O O . ARG A 1 103 ? -3.983 4.000 19.419 1.00 72.31 103 ARG A O 1
ATOM 846 N N . THR A 1 104 ? -4.128 5.176 21.324 1.00 56.91 104 THR A N 1
ATOM 847 C CA . THR A 1 104 ? -2.921 5.974 21.084 1.00 56.91 104 THR A CA 1
ATOM 848 C C . THR A 1 104 ? -1.721 5.041 21.125 1.00 56.91 104 THR A C 1
ATOM 850 O O . THR A 1 104 ? -1.500 4.371 22.131 1.00 56.91 104 THR A O 1
ATOM 853 N N . PHE A 1 105 ? -0.983 4.973 20.017 1.00 54.56 105 PHE A N 1
ATOM 854 C CA . PHE A 1 105 ? 0.154 4.079 19.825 1.00 54.56 105 PHE A CA 1
ATOM 855 C C . PHE A 1 105 ? 1.354 4.555 20.658 1.00 54.56 105 PHE A C 1
ATOM 857 O O . PHE A 1 105 ? 2.332 5.077 20.131 1.00 54.56 105 P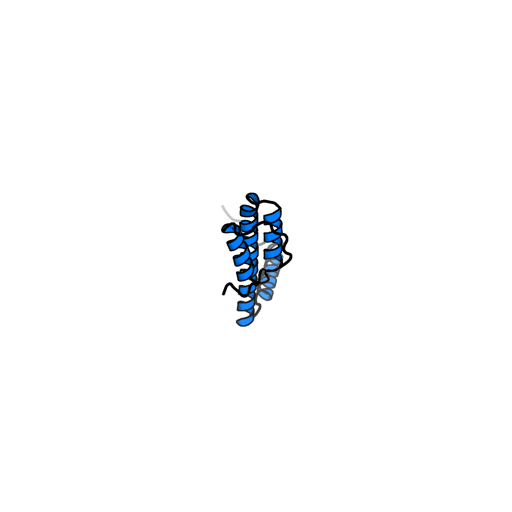HE A O 1
ATOM 864 N N . ILE A 1 106 ? 1.261 4.407 21.973 1.00 51.91 106 ILE A N 1
ATOM 865 C CA . ILE A 1 106 ? 2.408 4.315 22.863 1.00 51.91 106 ILE A CA 1
ATOM 866 C C . ILE A 1 106 ? 2.375 2.863 23.336 1.00 51.91 106 ILE A C 1
ATOM 868 O O . ILE A 1 106 ? 1.429 2.448 23.990 1.00 51.91 106 ILE A O 1
ATOM 872 N N . GLU A 1 107 ? 3.374 2.101 22.895 1.00 44.94 107 GLU A N 1
ATOM 873 C CA . GLU A 1 107 ? 3.672 0.707 23.254 1.00 44.94 107 GLU A CA 1
ATOM 874 C C . GLU A 1 107 ? 2.962 -0.450 22.509 1.00 44.94 107 GLU A C 1
ATOM 876 O O . GLU A 1 107 ? 1.782 -0.751 22.652 1.00 44.94 107 GLU A O 1
ATOM 881 N N . THR A 1 108 ? 3.820 -1.214 21.815 1.00 44.75 108 THR A N 1
ATOM 882 C CA . THR A 1 108 ? 3.736 -2.660 21.528 1.00 44.75 108 THR A CA 1
ATOM 883 C C . THR A 1 108 ? 2.766 -3.155 20.451 1.00 44.75 108 THR A C 1
ATOM 885 O O . THR A 1 108 ? 1.853 -3.934 20.698 1.00 44.75 108 THR A O 1
ATOM 888 N N . VAL A 1 109 ? 3.101 -2.886 19.188 1.00 49.47 109 VAL A N 1
ATOM 889 C CA . VAL A 1 109 ? 2.893 -3.914 18.155 1.00 49.47 109 VAL A CA 1
ATOM 890 C C . VAL A 1 109 ? 4.268 -4.424 17.763 1.00 49.47 109 VAL A C 1
ATOM 892 O O . VAL A 1 109 ? 4.950 -3.854 16.916 1.00 49.47 109 VAL A O 1
ATOM 895 N N . ASN A 1 110 ? 4.715 -5.467 18.460 1.00 46.88 110 ASN A N 1
ATOM 896 C CA . ASN A 1 110 ? 5.920 -6.190 18.088 1.00 46.88 110 ASN A CA 1
ATOM 897 C C . ASN A 1 110 ? 5.570 -6.993 16.824 1.00 46.88 110 ASN A C 1
ATOM 899 O O . ASN A 1 110 ? 4.892 -8.020 16.895 1.00 46.88 110 ASN A O 1
ATOM 903 N N . PHE A 1 111 ? 5.952 -6.476 15.651 1.00 49.50 111 PHE A N 1
ATOM 904 C CA . PHE A 1 111 ? 5.634 -7.076 14.347 1.00 49.50 111 PHE A CA 1
ATOM 905 C C . PHE A 1 111 ? 6.222 -8.488 14.167 1.00 49.50 111 PHE A C 1
ATOM 907 O O . PHE A 1 111 ? 5.817 -9.191 13.243 1.00 49.50 111 PHE A O 1
ATOM 914 N N . SER A 1 112 ? 7.097 -8.911 15.083 1.00 48.12 112 SER A N 1
ATOM 915 C CA . SER A 1 112 ? 7.788 -10.201 15.131 1.00 48.12 112 SER A CA 1
ATOM 916 C C . SER A 1 112 ? 6.914 -11.408 15.506 1.00 48.12 112 SER A C 1
ATOM 918 O O . SER A 1 112 ? 7.330 -12.529 15.256 1.00 48.12 112 SER A O 1
ATOM 920 N N . ASN A 1 113 ? 5.713 -11.223 16.071 1.00 45.25 113 ASN A N 1
ATOM 921 C CA . ASN A 1 113 ? 4.889 -12.339 16.586 1.00 45.25 113 ASN A CA 1
ATOM 922 C C . ASN A 1 113 ? 3.771 -12.816 15.637 1.00 45.25 113 ASN A C 1
ATOM 924 O O . ASN A 1 113 ? 2.827 -13.468 16.071 1.00 45.25 113 ASN A O 1
ATOM 928 N N . PHE A 1 114 ? 3.834 -12.461 14.354 1.00 48.62 114 PHE A N 1
ATOM 929 C CA . PHE A 1 114 ? 2.853 -12.887 13.346 1.00 48.62 114 PHE A CA 1
ATOM 930 C C . PHE A 1 114 ? 3.559 -13.241 12.028 1.00 48.62 114 PHE A C 1
ATOM 932 O O . PHE A 1 114 ? 3.211 -12.691 10.977 1.00 48.62 114 PHE A O 1
ATOM 939 N N . ILE A 1 115 ? 4.587 -14.091 12.130 1.00 37.50 115 ILE A N 1
ATOM 940 C CA . ILE A 1 115 ? 5.069 -14.960 11.046 1.00 37.50 115 ILE A CA 1
ATOM 941 C C . ILE A 1 115 ? 4.514 -16.354 11.317 1.00 37.50 115 ILE A C 1
ATOM 943 O O . ILE A 1 115 ? 4.590 -16.771 12.494 1.00 37.50 115 ILE A O 1
#